Protein AF-G9QIE8-F1 (afdb_monomer)

Structure (mmCIF, N/CA/C/O backbone):
data_AF-G9QIE8-F1
#
_entry.id   AF-G9QIE8-F1
#
loop_
_atom_site.group_PDB
_atom_site.id
_atom_site.type_symbol
_atom_site.label_atom_id
_atom_site.label_alt_id
_atom_site.label_comp_id
_atom_site.label_asym_id
_atom_site.label_entity_id
_atom_site.label_seq_id
_atom_site.pdbx_PDB_ins_code
_atom_site.Cartn_x
_atom_site.Cartn_y
_atom_site.Cartn_z
_atom_site.occupancy
_atom_site.B_iso_or_equiv
_atom_site.auth_seq_id
_atom_site.auth_comp_id
_atom_site.auth_asym_id
_atom_site.auth_atom_id
_atom_site.pdbx_PDB_model_num
ATOM 1 N N . MET A 1 1 ? -72.238 35.238 18.165 1.00 44.97 1 MET A N 1
ATOM 2 C CA . MET A 1 1 ? -71.583 33.912 18.117 1.00 44.97 1 MET A CA 1
ATOM 3 C C . MET A 1 1 ? -70.139 34.117 17.680 1.00 44.97 1 MET A C 1
ATOM 5 O O . MET A 1 1 ? -69.909 34.812 16.698 1.00 44.97 1 MET A O 1
ATOM 9 N N . LYS A 1 2 ? -69.181 33.683 18.509 1.00 36.59 2 LYS A N 1
ATOM 10 C CA . LYS A 1 2 ? -67.744 33.954 18.348 1.00 36.59 2 LYS A CA 1
ATOM 11 C C . LYS A 1 2 ? -67.144 33.117 17.207 1.00 36.59 2 LYS A C 1
ATOM 13 O O . LYS A 1 2 ? -67.596 32.013 16.938 1.00 36.59 2 LYS A O 1
ATOM 18 N N . LYS A 1 3 ? -66.158 33.738 16.558 1.00 50.91 3 LYS A N 1
ATOM 19 C CA . LYS A 1 3 ? -65.333 33.323 15.413 1.00 50.91 3 LYS A CA 1
ATOM 20 C C . LYS A 1 3 ? -64.511 32.041 15.682 1.00 50.91 3 LYS A C 1
ATOM 22 O O . LYS A 1 3 ? -64.397 31.652 16.841 1.00 50.91 3 LYS A O 1
ATOM 27 N N . ILE A 1 4 ? -63.784 31.605 14.630 1.00 46.94 4 ILE A N 1
ATOM 28 C CA . ILE A 1 4 ? -62.472 30.898 14.648 1.00 46.94 4 ILE A CA 1
ATOM 29 C C . ILE A 1 4 ? -62.579 29.352 14.766 1.00 46.94 4 ILE A C 1
ATOM 31 O O . ILE A 1 4 ? -63.290 28.871 15.630 1.00 46.94 4 ILE A O 1
ATOM 35 N N . ILE A 1 5 ? -61.947 28.484 13.950 1.00 45.81 5 ILE A N 1
ATOM 36 C CA . ILE A 1 5 ? -60.768 28.575 13.060 1.00 45.81 5 ILE A CA 1
ATOM 37 C C . ILE A 1 5 ? -60.823 27.472 11.959 1.00 45.81 5 ILE A C 1
ATOM 39 O O . ILE A 1 5 ? -61.104 26.312 12.250 1.00 45.81 5 ILE A O 1
ATOM 43 N N . LEU A 1 6 ? -60.482 27.834 10.711 1.00 47.72 6 LEU A N 1
ATOM 44 C CA . LEU A 1 6 ? -60.001 26.940 9.640 1.00 47.72 6 LEU A CA 1
ATOM 45 C C . LEU A 1 6 ? -58.535 26.570 9.943 1.00 47.72 6 LEU A C 1
ATOM 47 O O . LEU A 1 6 ? -57.692 27.431 9.744 1.00 47.72 6 LEU A O 1
ATOM 51 N N . PHE A 1 7 ? -58.189 25.362 10.397 1.00 46.62 7 PHE A N 1
ATOM 52 C CA . PHE A 1 7 ? -56.771 24.917 10.441 1.00 46.62 7 PHE A CA 1
ATOM 53 C C . PHE A 1 7 ? -56.608 23.378 10.456 1.00 46.62 7 PHE A C 1
ATOM 55 O O . PHE A 1 7 ? -55.675 22.849 11.046 1.00 46.62 7 PHE A O 1
ATOM 62 N N . GLY A 1 8 ? -57.521 22.622 9.834 1.00 43.69 8 GLY A N 1
ATOM 63 C CA . GLY A 1 8 ? -57.548 21.155 9.986 1.00 43.69 8 GLY A CA 1
ATOM 64 C C . GLY A 1 8 ? -56.873 20.319 8.892 1.00 43.69 8 GLY A C 1
ATOM 65 O O . GLY A 1 8 ? -56.476 19.194 9.166 1.00 43.69 8 GLY A O 1
ATOM 66 N N . ALA A 1 9 ? -56.749 20.815 7.657 1.00 47.91 9 ALA A N 1
ATOM 67 C CA . ALA A 1 9 ? -56.544 19.920 6.504 1.00 47.91 9 ALA A CA 1
ATOM 68 C C . ALA A 1 9 ? -55.273 20.163 5.670 1.00 47.91 9 ALA A C 1
ATOM 70 O O . ALA A 1 9 ? -55.043 19.438 4.710 1.00 47.91 9 ALA A O 1
ATOM 71 N N . LEU A 1 10 ? -54.427 21.140 6.019 1.00 46.56 10 LEU A N 1
ATOM 72 C CA . LEU A 1 10 ? -53.237 21.474 5.215 1.00 46.56 10 LEU A CA 1
ATOM 73 C C . LEU A 1 10 ? -51.908 20.969 5.809 1.00 46.56 10 LEU A C 1
ATOM 75 O O . LEU A 1 10 ? -50.856 21.155 5.209 1.00 46.56 10 LEU A O 1
ATOM 79 N N . PHE A 1 11 ? -51.931 20.311 6.972 1.00 46.62 11 PHE A N 1
ATOM 80 C CA . PHE A 1 11 ? -50.708 19.934 7.696 1.00 46.62 11 PHE A CA 1
ATOM 81 C C . PHE A 1 11 ? -50.178 18.519 7.405 1.00 46.62 11 PHE A C 1
ATOM 83 O O . PHE A 1 11 ? -49.092 18.180 7.862 1.00 46.62 11 PHE A O 1
ATOM 90 N N . LEU A 1 12 ? -50.899 17.694 6.635 1.00 44.28 12 LEU A N 1
ATOM 91 C CA . LEU A 1 12 ? -50.526 16.287 6.399 1.00 44.28 12 LEU A CA 1
ATOM 92 C C . LEU A 1 12 ? -49.827 16.013 5.056 1.00 44.28 12 LEU A C 1
ATOM 94 O O . LEU A 1 12 ? -49.446 14.877 4.804 1.00 44.28 12 LEU A O 1
ATOM 98 N N . VAL A 1 13 ? -49.620 17.026 4.207 1.00 49.59 13 VAL A N 1
ATOM 99 C CA . VAL A 1 13 ? -48.974 16.860 2.883 1.00 49.59 13 VAL A CA 1
ATOM 100 C C . VAL A 1 13 ? -47.579 17.488 2.773 1.00 49.59 13 VAL A C 1
ATOM 102 O O . VAL A 1 13 ? -46.922 17.327 1.750 1.00 49.59 13 VAL A O 1
ATOM 105 N N . PHE A 1 14 ? -47.079 18.143 3.826 1.00 50.53 14 PHE A N 1
ATOM 106 C CA . PHE A 1 14 ? -45.769 18.815 3.812 1.00 50.53 14 PHE A CA 1
ATOM 107 C C . PHE A 1 14 ? -44.660 18.102 4.603 1.00 50.53 14 PHE A C 1
ATOM 109 O O . PHE A 1 14 ? -43.510 18.521 4.537 1.00 50.53 14 PHE A O 1
ATOM 116 N N . SER A 1 15 ? -44.949 17.005 5.310 1.00 51.62 15 SER A N 1
ATOM 117 C CA . SER A 1 15 ? -43.945 16.267 6.100 1.00 51.62 15 SER A CA 1
ATOM 118 C C . SER A 1 15 ? -43.079 15.294 5.286 1.00 51.62 15 SER A C 1
ATOM 120 O O . SER A 1 15 ? -42.114 14.752 5.816 1.00 51.62 15 SER A O 1
ATOM 122 N N . GLY A 1 16 ? -43.394 15.075 4.004 1.00 52.72 16 GLY A N 1
ATOM 123 C CA . GLY A 1 16 ? -42.656 14.160 3.120 1.00 52.72 16 GLY A CA 1
ATOM 124 C C . GLY A 1 16 ? -41.375 14.733 2.505 1.00 52.72 16 GLY A C 1
ATOM 125 O O . GLY A 1 16 ? -40.636 14.001 1.858 1.00 52.72 16 GLY A O 1
ATOM 126 N N . TRP A 1 17 ? -41.096 16.019 2.718 1.00 56.41 17 TRP A N 1
ATOM 127 C CA . TRP A 1 17 ? -39.870 16.684 2.273 1.00 56.41 17 TRP A CA 1
ATOM 128 C C . TRP A 1 17 ? -39.043 17.052 3.503 1.00 56.41 17 TRP A C 1
ATOM 130 O O . TRP A 1 17 ? -38.736 18.217 3.743 1.00 56.41 17 TRP A O 1
ATOM 140 N N . ALA A 1 18 ? -38.738 16.062 4.344 1.00 58.81 18 ALA A N 1
ATOM 141 C CA . ALA A 1 18 ? -37.630 16.227 5.267 1.00 58.81 18 ALA A CA 1
ATOM 142 C C . ALA A 1 18 ? -36.380 16.388 4.398 1.00 58.81 18 ALA A C 1
ATOM 144 O O . ALA A 1 18 ? -36.010 15.470 3.667 1.00 58.81 18 ALA A O 1
ATOM 145 N N . ASP A 1 19 ? -35.800 17.586 4.434 1.00 60.72 19 ASP A N 1
ATOM 146 C CA . ASP A 1 19 ? -34.499 17.880 3.857 1.00 60.72 19 ASP A CA 1
ATOM 147 C C . ASP A 1 19 ? -33.555 16.752 4.280 1.00 60.72 19 ASP A C 1
ATOM 149 O O . ASP A 1 19 ? -33.357 16.516 5.479 1.00 60.72 19 ASP A O 1
ATOM 153 N N . GLN A 1 20 ? -33.059 15.983 3.308 1.00 64.38 20 GLN A N 1
ATOM 154 C CA . GLN A 1 20 ? -32.061 14.952 3.542 1.00 64.38 20 GLN A CA 1
ATOM 155 C C . GLN A 1 20 ? -30.768 15.693 3.871 1.00 64.38 20 GLN A C 1
ATOM 157 O O . GLN A 1 20 ? -29.856 15.793 3.051 1.00 64.38 20 GLN A O 1
ATOM 162 N N . THR A 1 21 ? -30.718 16.276 5.072 1.00 64.00 21 THR A N 1
ATOM 163 C CA . THR A 1 21 ? -29.529 16.918 5.597 1.00 64.00 21 THR A CA 1
ATOM 164 C C . THR A 1 21 ? -28.440 15.872 5.488 1.00 64.00 21 THR A C 1
ATOM 166 O O . THR A 1 21 ? -28.556 14.761 6.011 1.00 64.00 21 THR A O 1
ATOM 169 N N . ASN A 1 22 ? -27.436 16.185 4.676 1.00 68.75 22 ASN A N 1
ATOM 170 C CA . ASN A 1 22 ? -26.301 15.319 4.431 1.00 68.75 22 ASN A CA 1
ATOM 171 C C . ASN A 1 22 ? -25.501 15.305 5.739 1.00 68.75 22 ASN A C 1
ATOM 173 O O . ASN A 1 22 ? -24.573 16.091 5.931 1.00 68.75 22 ASN A O 1
ATOM 177 N N . ALA A 1 23 ? -25.978 14.532 6.715 1.00 74.50 23 ALA A N 1
ATOM 178 C CA . ALA A 1 23 ? -25.406 14.474 8.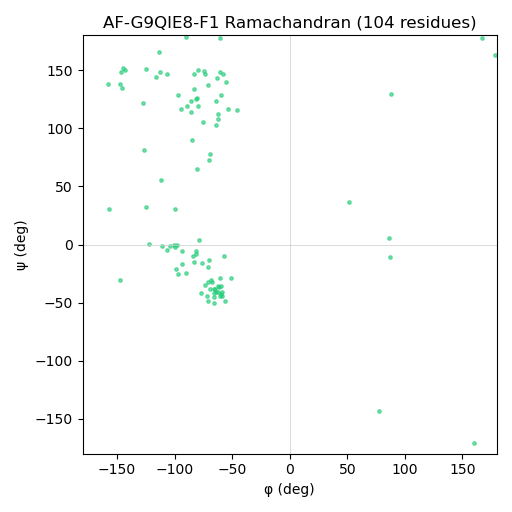040 1.00 74.50 23 ALA A CA 1
ATOM 179 C C . ALA A 1 23 ? -23.983 13.951 7.872 1.00 74.50 23 ALA A C 1
ATOM 181 O O . ALA A 1 23 ? -23.762 12.793 7.523 1.00 74.50 23 ALA A 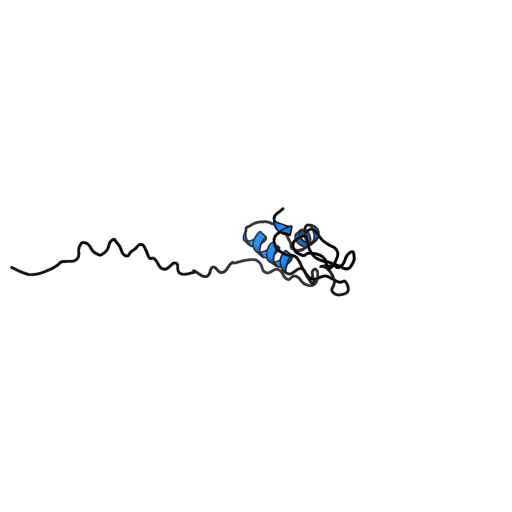O 1
ATOM 182 N N . LYS A 1 24 ? -23.008 14.842 8.055 1.00 80.88 24 LYS A N 1
ATOM 183 C CA . LYS A 1 24 ? -21.594 14.509 7.944 1.00 80.88 24 LYS A CA 1
ATOM 184 C C . LYS A 1 24 ? -21.246 13.510 9.044 1.00 80.88 24 LYS A C 1
ATOM 186 O O . LYS A 1 24 ? -21.079 13.889 10.200 1.00 80.88 24 LYS A O 1
ATOM 191 N N . THR A 1 25 ? -21.114 12.239 8.684 1.00 84.31 25 THR A N 1
ATOM 192 C CA . THR A 1 25 ? -20.618 11.209 9.596 1.00 84.31 25 THR A CA 1
ATOM 193 C C . THR A 1 25 ? -19.097 11.281 9.661 1.00 84.31 25 THR A C 1
ATOM 195 O O . THR A 1 25 ? -18.410 11.112 8.654 1.00 84.31 25 THR A O 1
ATOM 198 N N . ILE A 1 26 ? -18.557 11.531 10.853 1.00 87.62 26 ILE A N 1
ATOM 199 C CA . ILE A 1 26 ? -17.128 11.364 11.129 1.00 87.62 26 ILE A CA 1
ATOM 200 C C . ILE A 1 26 ? -16.927 9.922 11.589 1.00 87.62 26 ILE A C 1
ATOM 202 O O . ILE A 1 26 ? -17.513 9.501 12.585 1.00 87.62 26 ILE A O 1
ATOM 206 N N . LEU A 1 27 ? -16.117 9.163 10.852 1.00 90.75 27 LEU A N 1
ATOM 207 C CA . LEU A 1 27 ? -15.761 7.801 11.235 1.00 90.75 27 LEU A CA 1
ATOM 208 C C . LEU A 1 27 ? -14.654 7.844 12.290 1.00 90.75 27 LEU A C 1
ATOM 210 O O . LEU A 1 27 ? -13.588 8.414 12.057 1.00 90.75 27 LEU A O 1
ATOM 214 N N . ASN A 1 28 ? -14.881 7.184 13.424 1.00 94.31 28 ASN A N 1
ATOM 215 C CA . ASN A 1 28 ? -13.849 6.935 14.432 1.00 94.31 28 ASN A CA 1
ATOM 216 C C . ASN A 1 28 ? -12.984 5.739 14.000 1.00 94.31 28 ASN A C 1
ATOM 218 O O . ASN A 1 28 ? -13.041 4.664 14.598 1.00 94.31 28 ASN A O 1
ATOM 222 N N . ALA A 1 29 ? -12.255 5.891 12.894 1.00 96.12 29 ALA A N 1
ATOM 223 C CA . ALA A 1 29 ? -11.328 4.880 12.396 1.00 96.12 29 ALA A CA 1
ATOM 224 C C . ALA A 1 29 ? -9.969 4.991 13.110 1.00 96.12 29 ALA A C 1
ATOM 226 O O . ALA A 1 29 ? -9.549 6.101 13.454 1.00 96.12 29 ALA A O 1
ATOM 227 N N . PRO A 1 30 ? -9.260 3.872 13.339 1.00 97.31 30 PRO A N 1
ATOM 228 C CA . PRO A 1 30 ? -7.908 3.929 13.876 1.00 97.31 30 PRO A CA 1
ATOM 229 C C . PRO A 1 30 ? -6.985 4.657 12.900 1.00 97.31 30 PRO A C 1
ATOM 231 O O . PRO A 1 30 ? -7.093 4.492 11.687 1.00 97.31 30 PRO A O 1
ATOM 234 N N . TYR A 1 31 ? -6.048 5.437 13.433 1.00 97.69 31 TYR A N 1
ATOM 235 C CA . TYR A 1 31 ? -4.995 6.043 12.627 1.00 97.69 31 TYR A CA 1
ATOM 236 C C . TYR A 1 31 ? -3.873 5.031 12.378 1.00 97.69 31 TYR A C 1
ATOM 238 O O . TYR A 1 31 ? -3.292 4.493 13.321 1.00 97.69 31 TYR A O 1
ATOM 246 N N . ILE A 1 32 ? -3.541 4.804 11.107 1.00 98.50 32 ILE A N 1
ATOM 247 C CA . ILE A 1 32 ? -2.436 3.938 10.690 1.00 98.50 32 ILE A CA 1
ATOM 248 C C . ILE A 1 32 ? -1.547 4.730 9.732 1.00 98.50 32 ILE A C 1
ATOM 250 O O . ILE A 1 32 ? -1.989 5.187 8.681 1.00 98.50 32 ILE A O 1
ATOM 254 N N . GLN A 1 33 ? -0.268 4.875 10.071 1.00 98.50 33 GLN A N 1
ATOM 255 C CA . GLN A 1 33 ? 0.705 5.536 9.203 1.00 98.50 33 GLN A CA 1
ATOM 256 C C . GLN A 1 33 ? 1.242 4.548 8.161 1.00 98.50 33 GLN A C 1
ATOM 258 O O . GLN A 1 33 ? 1.643 3.446 8.531 1.00 98.50 33 GLN A O 1
ATOM 263 N N . GLN A 1 34 ? 1.317 4.921 6.876 1.00 98.69 34 GLN A N 1
ATOM 264 C CA . GLN A 1 34 ? 1.879 4.040 5.832 1.00 98.69 34 GLN A CA 1
ATOM 265 C C . GLN A 1 34 ? 3.401 3.850 5.982 1.00 98.69 34 GLN A C 1
ATOM 267 O O . GLN A 1 34 ? 3.917 2.742 5.814 1.00 98.69 34 GLN A O 1
ATOM 272 N N . MET A 1 35 ? 4.108 4.918 6.360 1.00 98.38 35 MET A N 1
ATOM 273 C CA . MET A 1 35 ? 5.563 4.949 6.504 1.00 98.38 35 MET A CA 1
ATOM 274 C C . MET A 1 35 ? 6.025 4.320 7.823 1.00 98.38 35 MET A C 1
ATOM 276 O O . MET A 1 35 ? 5.315 4.451 8.825 1.00 98.38 35 MET A O 1
ATOM 280 N N . PRO A 1 36 ? 7.236 3.730 7.861 1.00 98.00 36 PRO A N 1
ATOM 281 C CA . PRO A 1 36 ? 8.223 3.638 6.768 1.00 98.00 36 PRO A CA 1
ATOM 282 C C . PRO A 1 36 ? 8.007 2.477 5.782 1.00 98.00 36 PRO A C 1
ATOM 284 O O . PRO A 1 36 ? 8.673 2.429 4.756 1.00 98.00 36 PRO A O 1
ATOM 287 N N . GLN A 1 37 ? 7.106 1.541 6.082 1.00 98.56 37 GLN A N 1
ATOM 288 C CA . GLN A 1 37 ? 7.047 0.245 5.396 1.00 98.56 37 GLN A CA 1
ATOM 289 C C . GLN A 1 37 ? 6.484 0.322 3.974 1.00 98.56 37 GLN A C 1
ATOM 291 O O . GLN A 1 37 ? 6.916 -0.438 3.111 1.00 98.56 37 GLN A O 1
ATOM 296 N N . LEU A 1 38 ? 5.517 1.214 3.730 1.00 98.50 38 LEU A N 1
ATOM 297 C CA . LEU A 1 38 ? 4.823 1.313 2.446 1.00 98.50 38 LEU A CA 1
ATOM 298 C C . LEU A 1 38 ? 4.877 2.746 1.889 1.00 98.50 38 LEU A C 1
ATOM 300 O O . LEU A 1 38 ? 3.905 3.498 2.008 1.00 98.50 38 LEU A O 1
ATOM 304 N N . PRO A 1 39 ? 5.991 3.142 1.250 1.00 98.19 39 PRO A N 1
ATOM 305 C CA . PRO A 1 39 ? 6.130 4.428 0.564 1.00 98.19 39 PRO A CA 1
ATOM 306 C C . PRO A 1 39 ? 5.001 4.755 -0.419 1.00 98.19 39 PRO A C 1
ATOM 308 O O . PRO A 1 39 ? 4.663 5.924 -0.594 1.00 98.19 39 PRO A O 1
ATOM 311 N N . ARG A 1 40 ? 4.372 3.735 -1.016 1.00 98.38 40 ARG A N 1
ATOM 312 C CA . ARG A 1 40 ? 3.213 3.881 -1.913 1.00 98.38 40 ARG A CA 1
ATOM 313 C C . ARG A 1 40 ? 2.006 3.057 -1.468 1.00 98.38 40 ARG A C 1
ATOM 315 O O . ARG A 1 40 ? 1.283 2.541 -2.301 1.00 98.38 40 ARG A O 1
ATOM 322 N N . GLY A 1 41 ? 1.821 2.870 -0.163 1.00 98.19 41 GLY A N 1
ATOM 323 C CA . GLY A 1 41 ? 0.723 2.057 0.369 1.00 98.19 41 GLY A CA 1
ATOM 324 C C . GLY A 1 41 ? -0.474 2.856 0.853 1.00 98.19 41 GLY A C 1
ATOM 325 O O . GLY A 1 41 ? -1.090 2.426 1.828 1.00 98.19 41 GLY A O 1
ATOM 326 N N . CYS A 1 42 ? -0.772 4.023 0.275 1.00 98.12 42 CYS A N 1
ATOM 327 C CA . CYS A 1 42 ? -1.878 4.845 0.765 1.00 98.12 42 CYS A CA 1
ATOM 328 C C . CYS A 1 42 ? -3.209 4.085 0.679 1.00 98.12 42 CYS A C 1
ATOM 330 O O . CYS A 1 42 ? -3.942 4.057 1.662 1.00 98.12 42 CYS A O 1
ATOM 332 N N . GLU A 1 43 ? -3.472 3.368 -0.415 1.00 98.19 43 GLU A N 1
ATOM 333 C CA . GLU A 1 43 ? -4.726 2.641 -0.623 1.00 98.19 43 GLU A CA 1
ATOM 334 C C . GLU A 1 43 ? -4.892 1.490 0.376 1.00 98.19 43 GLU A C 1
ATOM 336 O O . GLU A 1 43 ? -5.905 1.416 1.068 1.00 98.19 43 GLU A O 1
ATOM 341 N N . VAL A 1 44 ? -3.877 0.631 0.526 1.00 98.38 44 VAL A N 1
ATOM 342 C CA . VAL A 1 44 ? -3.918 -0.499 1.477 1.00 98.38 44 VAL A CA 1
ATOM 343 C C . VAL A 1 44 ? -3.909 -0.042 2.937 1.00 98.38 44 VAL A C 1
ATOM 345 O O . VAL A 1 44 ? -4.506 -0.693 3.790 1.00 98.38 44 VAL A O 1
ATOM 348 N N . THR A 1 45 ? -3.278 1.095 3.242 1.00 98.62 45 THR A N 1
ATOM 349 C CA . THR A 1 45 ? -3.298 1.668 4.596 1.00 98.62 45 THR A CA 1
ATOM 350 C C . THR A 1 45 ? -4.672 2.253 4.913 1.00 98.62 45 THR A C 1
ATOM 352 O O . THR A 1 45 ? -5.216 1.983 5.982 1.00 98.62 45 THR A O 1
ATOM 355 N N . SER A 1 46 ? -5.276 2.992 3.979 1.00 98.12 46 SER A N 1
ATOM 356 C CA . SER A 1 46 ? -6.648 3.491 4.114 1.00 98.12 46 SER A CA 1
ATOM 357 C C . SER A 1 46 ? -7.666 2.359 4.214 1.00 98.12 46 SER A C 1
ATOM 359 O O . SER A 1 46 ? -8.565 2.424 5.052 1.00 98.12 46 SER A O 1
ATOM 361 N N . LEU A 1 47 ? -7.494 1.294 3.428 1.00 97.69 47 LEU A N 1
ATOM 362 C CA . LEU A 1 47 ? -8.337 0.107 3.511 1.00 97.69 47 LEU A CA 1
ATOM 363 C C . LEU A 1 47 ? -8.197 -0.592 4.870 1.00 97.69 47 LEU A C 1
ATOM 365 O O . LEU A 1 47 ? -9.210 -0.959 5.456 1.00 97.69 47 LEU A O 1
ATOM 369 N N . ALA A 1 48 ? -6.983 -0.706 5.421 1.00 98.50 48 ALA A N 1
ATOM 370 C CA . ALA A 1 48 ? -6.785 -1.240 6.769 1.00 98.50 48 ALA A CA 1
ATOM 371 C C . ALA A 1 48 ? -7.538 -0.416 7.827 1.00 98.50 48 ALA A C 1
ATOM 373 O O . ALA A 1 48 ? -8.218 -0.993 8.673 1.00 98.50 48 ALA A O 1
ATOM 374 N N . MET A 1 49 ? -7.475 0.921 7.761 1.00 98.56 49 MET A N 1
ATOM 375 C CA . MET A 1 49 ? -8.216 1.793 8.687 1.00 98.56 49 MET A CA 1
ATOM 376 C C . MET A 1 49 ? -9.731 1.569 8.587 1.00 98.56 49 MET A C 1
ATOM 378 O O . MET A 1 49 ? -10.409 1.453 9.609 1.00 98.56 49 MET A O 1
ATOM 382 N N . LEU A 1 50 ? -10.259 1.465 7.363 1.00 97.19 50 LEU A N 1
ATOM 383 C CA . LEU A 1 50 ? -11.682 1.227 7.117 1.00 97.19 50 LEU A CA 1
ATOM 384 C C . LEU A 1 50 ? -12.135 -0.153 7.617 1.00 97.19 50 LEU A C 1
ATOM 386 O O . LEU A 1 50 ? -13.159 -0.263 8.287 1.00 97.19 50 LEU A O 1
ATOM 390 N N . LEU A 1 51 ? -11.361 -1.200 7.329 1.00 97.25 51 LEU A N 1
ATOM 391 C CA . LEU A 1 51 ? -11.667 -2.569 7.745 1.00 97.25 51 LEU A CA 1
ATOM 392 C C . LEU A 1 51 ? -11.610 -2.723 9.268 1.00 97.25 51 LEU A C 1
ATOM 394 O O . LEU A 1 51 ? -12.516 -3.311 9.856 1.00 97.25 51 LEU A O 1
ATOM 398 N N . GLN A 1 52 ? -10.612 -2.126 9.924 1.00 98.06 52 GLN A N 1
ATOM 399 C CA . GLN A 1 52 ? -10.534 -2.127 11.385 1.00 98.06 52 GLN A CA 1
ATOM 400 C C . GLN A 1 52 ? -11.688 -1.352 12.025 1.00 98.06 52 GLN A C 1
ATOM 402 O O . GLN A 1 52 ? -12.243 -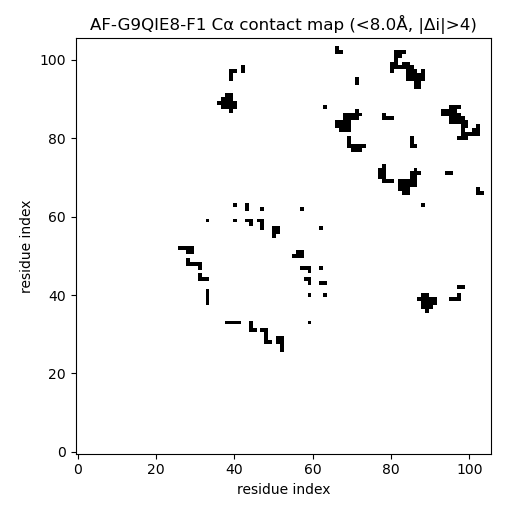1.812 13.022 1.00 98.06 52 GLN A O 1
ATOM 407 N N . HIS A 1 53 ? -12.105 -0.226 11.437 1.00 97.44 53 HIS A N 1
ATOM 408 C CA . HIS A 1 53 ? -13.309 0.486 11.874 1.00 97.44 53 HIS A CA 1
ATOM 409 C C . HIS A 1 53 ? -14.572 -0.390 11.769 1.00 97.44 53 HIS A C 1
ATOM 411 O O . HIS A 1 53 ? -15.429 -0.336 12.646 1.00 97.44 53 HIS A O 1
ATOM 417 N N . ALA A 1 54 ? -14.656 -1.249 10.749 1.00 97.06 54 ALA A N 1
ATOM 418 C CA . ALA A 1 54 ? -15.740 -2.217 10.567 1.00 97.06 54 ALA A CA 1
ATOM 419 C C . ALA A 1 54 ? -15.614 -3.490 11.439 1.00 97.06 54 ALA A C 1
ATOM 421 O O . ALA A 1 54 ? -16.426 -4.405 11.310 1.00 97.06 54 ALA A O 1
ATOM 422 N N . GLY A 1 55 ? -14.608 -3.580 12.319 1.00 97.81 55 GLY A N 1
ATOM 423 C CA . GLY A 1 55 ? -14.388 -4.727 13.210 1.00 97.81 55 GLY A CA 1
ATOM 424 C C . GLY A 1 55 ? -13.564 -5.873 12.608 1.00 97.81 55 GLY A C 1
ATOM 425 O O . GLY A 1 55 ? -13.381 -6.903 13.261 1.00 97.81 55 GLY A O 1
ATOM 426 N N . VAL A 1 56 ? -13.029 -5.709 11.395 1.00 98.25 56 VAL A N 1
ATOM 427 C CA . VAL A 1 56 ? -12.174 -6.703 10.735 1.00 98.25 56 VAL A CA 1
ATOM 428 C C . VAL A 1 56 ? -10.722 -6.522 11.181 1.00 98.25 56 VAL A C 1
ATOM 430 O O . VAL A 1 56 ? -10.121 -5.460 11.021 1.00 98.25 56 VAL A O 1
ATOM 433 N N . LYS A 1 57 ? -10.125 -7.584 11.728 1.00 97.12 57 LYS A N 1
ATOM 434 C CA . LYS A 1 57 ? -8.732 -7.583 12.195 1.00 97.12 57 LYS A CA 1
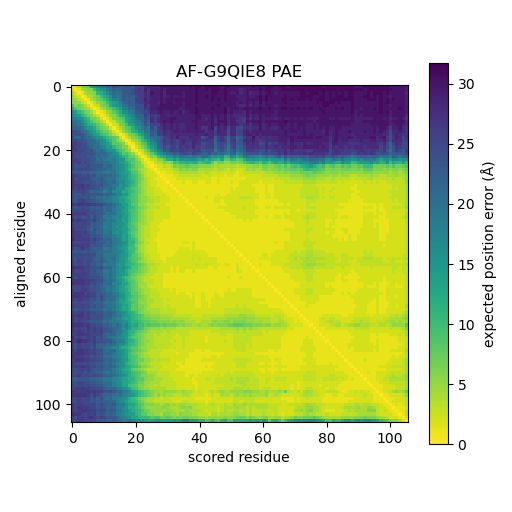ATOM 435 C C . LYS A 1 57 ? -7.772 -7.887 11.043 1.00 97.12 57 LYS A C 1
ATOM 437 O O . LYS A 1 57 ? -7.446 -9.043 10.802 1.00 97.12 57 LYS A O 1
ATOM 442 N N . VAL A 1 58 ? -7.320 -6.847 10.350 1.00 98.00 58 VAL A N 1
ATOM 443 C CA . VAL A 1 58 ? -6.306 -6.935 9.289 1.00 98.00 58 VAL A CA 1
ATOM 444 C C . VAL A 1 58 ? -5.391 -5.713 9.334 1.00 98.00 58 VAL A C 1
ATOM 446 O O . VAL A 1 58 ? -5.820 -4.634 9.751 1.00 98.00 58 VAL A O 1
ATOM 449 N N . ASP A 1 59 ? -4.133 -5.862 8.924 1.00 98.31 59 ASP A N 1
ATOM 450 C CA . ASP A 1 59 ? -3.175 -4.760 8.852 1.00 98.31 59 ASP A CA 1
ATOM 451 C C . ASP A 1 59 ? -2.749 -4.430 7.412 1.00 98.31 59 ASP A C 1
ATOM 453 O O . ASP A 1 59 ? -2.979 -5.179 6.458 1.00 98.31 59 ASP A O 1
ATOM 457 N N . LYS A 1 60 ? -2.119 -3.261 7.256 1.00 98.50 60 LYS A N 1
ATOM 458 C CA . LYS A 1 60 ? -1.666 -2.745 5.959 1.00 98.50 60 LYS A CA 1
ATOM 459 C C . LYS A 1 60 ? -0.648 -3.657 5.264 1.00 98.50 60 LYS A C 1
ATOM 461 O O . LYS A 1 60 ? -0.575 -3.631 4.041 1.00 98.50 60 LYS A O 1
ATOM 466 N N . MET A 1 61 ? 0.151 -4.423 6.010 1.00 98.62 61 MET A N 1
ATOM 467 C CA . MET A 1 61 ? 1.181 -5.297 5.448 1.00 98.62 61 MET A CA 1
ATOM 468 C C . MET A 1 61 ? 0.548 -6.560 4.879 1.00 98.62 61 MET A C 1
ATOM 470 O O . MET A 1 61 ? 0.884 -6.937 3.760 1.00 98.62 61 MET A O 1
ATOM 474 N N . THR A 1 62 ? -0.428 -7.139 5.586 1.00 98.44 62 THR A N 1
ATOM 475 C CA . THR A 1 62 ? -1.256 -8.230 5.056 1.00 98.44 62 THR A CA 1
ATOM 476 C C . THR A 1 62 ? -1.948 -7.808 3.757 1.00 98.44 62 THR A C 1
ATOM 478 O O . THR A 1 62 ? -1.849 -8.504 2.750 1.00 98.44 62 THR A O 1
ATOM 481 N N . LEU A 1 63 ? -2.582 -6.629 3.730 1.00 98.25 63 LEU A N 1
ATOM 482 C CA . LEU A 1 63 ? -3.244 -6.121 2.519 1.00 98.25 63 LEU A CA 1
ATOM 483 C C . LEU A 1 63 ? -2.252 -5.814 1.385 1.00 98.25 63 LEU A C 1
ATOM 485 O O . LEU A 1 63 ? -2.540 -6.090 0.221 1.00 98.25 63 LEU A O 1
ATOM 489 N N . ALA A 1 64 ? -1.073 -5.272 1.706 1.00 98.25 64 ALA A N 1
ATOM 490 C CA . ALA A 1 64 ? -0.006 -5.033 0.734 1.00 98.25 64 ALA A CA 1
ATOM 491 C C . ALA A 1 64 ? 0.511 -6.333 0.104 1.00 98.25 64 ALA A C 1
ATOM 493 O O . ALA A 1 64 ? 0.862 -6.349 -1.075 1.00 98.25 64 ALA A O 1
ATOM 494 N N . GLU A 1 65 ? 0.564 -7.425 0.865 1.00 97.94 65 GLU A N 1
ATOM 495 C CA . GLU A 1 65 ? 0.936 -8.745 0.361 1.00 97.94 65 GLU A CA 1
ATOM 496 C C . GLU A 1 65 ? -0.160 -9.325 -0.542 1.00 97.94 65 GLU A C 1
ATOM 498 O O . GLU A 1 65 ? 0.132 -9.709 -1.676 1.00 97.94 65 GLU A O 1
ATOM 503 N N . GLN A 1 66 ? -1.411 -9.292 -0.074 1.00 96.81 66 GLN A N 1
ATOM 504 C CA . GLN A 1 66 ? -2.568 -9.905 -0.732 1.00 96.81 66 GLN A CA 1
ATOM 505 C C . GLN A 1 66 ? -3.011 -9.196 -2.012 1.00 96.81 66 GLN A C 1
ATOM 507 O O . GLN A 1 66 ? -3.492 -9.855 -2.933 1.00 96.81 66 GLN A O 1
ATOM 512 N N . VAL A 1 67 ? -2.855 -7.869 -2.105 1.00 97.38 67 VAL A N 1
ATOM 513 C CA . VAL A 1 67 ? -3.265 -7.143 -3.311 1.00 97.38 67 VAL A CA 1
ATOM 514 C C . VAL A 1 67 ? -2.495 -7.666 -4.524 1.00 97.38 67 VAL A C 1
ATOM 516 O O . VAL A 1 67 ? -1.256 -7.751 -4.518 1.00 97.38 67 VAL A O 1
ATOM 519 N N . LYS A 1 68 ? -3.236 -8.009 -5.585 1.00 97.31 68 LYS A N 1
ATOM 520 C CA . LYS A 1 68 ? -2.656 -8.402 -6.873 1.00 97.31 68 LYS A CA 1
ATOM 521 C C . LYS A 1 68 ? -1.715 -7.303 -7.360 1.00 97.31 68 LYS A C 1
ATOM 523 O O . LYS A 1 68 ? -2.020 -6.121 -7.233 1.00 97.31 68 LYS A O 1
ATOM 528 N N . LYS A 1 69 ? -0.579 -7.689 -7.936 1.00 97.75 69 LYS A N 1
ATOM 529 C CA . LYS A 1 69 ? 0.438 -6.770 -8.466 1.00 97.75 69 LYS A CA 1
ATOM 530 C C . LYS A 1 69 ? 0.562 -6.954 -9.970 1.00 97.75 69 LYS A C 1
ATOM 532 O O . LYS A 1 69 ? 0.463 -8.075 -10.467 1.00 97.75 69 LYS A O 1
ATOM 537 N N . VAL A 1 70 ? 0.797 -5.859 -10.678 1.00 98.31 70 VAL A N 1
ATOM 538 C CA . VAL A 1 70 ? 1.087 -5.850 -12.114 1.00 98.31 70 VAL A CA 1
ATOM 539 C C . VAL A 1 70 ? 2.408 -5.120 -12.371 1.00 98.31 70 VAL A C 1
ATOM 541 O O . VAL A 1 70 ? 2.786 -4.236 -11.593 1.00 98.31 70 VAL A O 1
ATOM 544 N N . PRO A 1 71 ? 3.154 -5.472 -13.434 1.00 98.19 71 PRO A N 1
ATOM 545 C CA . PRO A 1 71 ? 4.421 -4.816 -13.738 1.00 98.19 71 PRO A CA 1
ATOM 546 C C . PRO A 1 71 ? 4.252 -3.308 -13.926 1.00 98.19 71 PRO A C 1
ATOM 548 O O . PRO A 1 71 ? 3.255 -2.856 -14.482 1.00 98.19 71 PRO A O 1
ATOM 551 N N . PHE A 1 72 ? 5.261 -2.520 -13.541 1.00 98.31 72 PHE A N 1
ATOM 552 C CA . PHE A 1 72 ? 5.263 -1.084 -13.841 1.00 98.31 72 PHE A CA 1
ATOM 553 C C . PHE A 1 72 ? 5.188 -0.826 -15.352 1.00 98.31 72 PHE A C 1
ATOM 555 O O . PHE A 1 72 ? 4.460 0.059 -15.800 1.00 98.31 72 PHE A O 1
ATOM 562 N N . ARG A 1 73 ? 5.920 -1.630 -16.133 1.00 98.00 73 ARG A N 1
ATOM 563 C CA . ARG A 1 73 ? 5.917 -1.589 -17.593 1.00 98.00 73 ARG A CA 1
ATOM 564 C C . ARG A 1 73 ? 6.135 -2.985 -18.173 1.00 98.00 73 ARG A C 1
ATOM 566 O O . ARG A 1 73 ? 7.006 -3.710 -17.700 1.00 98.00 73 ARG A O 1
ATOM 573 N N . GLN A 1 74 ? 5.388 -3.333 -19.216 1.00 97.00 74 GLN A N 1
ATOM 574 C CA . GLN A 1 74 ? 5.528 -4.583 -19.963 1.00 97.00 74 GLN A CA 1
ATOM 575 C C . GLN A 1 74 ? 5.211 -4.327 -21.442 1.00 97.00 74 GLN A C 1
ATOM 577 O O . GLN A 1 74 ? 4.248 -3.636 -21.758 1.00 97.00 74 GLN A O 1
ATOM 582 N N . ASN A 1 75 ? 6.040 -4.842 -22.358 1.00 96.25 75 ASN A N 1
ATOM 583 C CA . ASN A 1 75 ? 5.845 -4.715 -23.814 1.00 96.25 75 ASN A CA 1
ATOM 584 C C . ASN A 1 75 ? 5.600 -3.275 -24.304 1.00 96.25 75 ASN A C 1
ATOM 586 O O . ASN A 1 75 ? 4.802 -3.027 -25.200 1.00 96.25 75 ASN A O 1
ATOM 590 N N . GLY A 1 76 ? 6.275 -2.302 -23.690 1.00 96.44 76 GLY A N 1
ATOM 591 C CA . GLY A 1 76 ? 6.145 -0.893 -24.058 1.00 96.44 76 GLY A CA 1
ATOM 592 C C . GLY A 1 76 ? 5.010 -0.132 -23.360 1.00 96.44 76 GLY A C 1
ATOM 593 O O . GLY A 1 76 ? 5.015 1.100 -23.399 1.00 96.44 76 GLY A O 1
ATOM 594 N N . LEU A 1 77 ? 4.107 -0.828 -22.668 1.00 97.06 77 LEU A N 1
ATOM 595 C CA . LEU A 1 77 ? 2.915 -0.271 -22.026 1.00 97.06 77 LEU A CA 1
ATOM 596 C C . LEU A 1 77 ? 3.071 -0.230 -20.504 1.00 97.06 77 LEU A C 1
ATOM 598 O O . LEU A 1 77 ? 3.720 -1.097 -19.919 1.00 97.06 77 LEU A O 1
ATOM 602 N N . TYR A 1 78 ? 2.486 0.781 -19.865 1.00 97.94 78 TYR A N 1
ATOM 603 C CA . TYR A 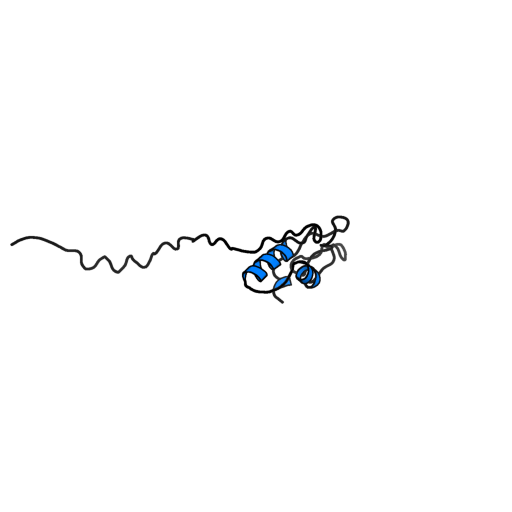1 78 ? 2.420 0.858 -18.405 1.00 97.94 78 TYR A CA 1
ATOM 604 C C . TYR A 1 78 ? 1.392 -0.133 -17.851 1.00 97.94 78 TYR A C 1
ATOM 606 O O . TYR A 1 78 ? 0.389 -0.417 -18.505 1.00 97.94 78 TYR A O 1
ATOM 614 N N . GLY A 1 79 ? 1.640 -0.640 -16.641 1.00 98.12 79 GLY A N 1
ATOM 615 C CA . GLY A 1 79 ? 0.688 -1.503 -15.940 1.00 98.12 79 GLY A CA 1
ATOM 616 C C . GLY A 1 79 ? -0.643 -0.800 -15.680 1.00 98.12 79 GLY A C 1
ATOM 617 O O . GLY A 1 79 ? -0.671 0.414 -15.483 1.00 98.12 79 GLY A O 1
ATOM 618 N N . ASN A 1 80 ? -1.732 -1.568 -15.672 1.00 97.81 80 ASN A N 1
ATOM 619 C CA . ASN A 1 80 ? -3.090 -1.071 -15.484 1.00 97.81 80 ASN A CA 1
ATOM 620 C C . ASN A 1 80 ? -3.512 -1.159 -14.000 1.00 97.81 80 ASN A C 1
ATOM 622 O O . ASN A 1 80 ? -3.639 -2.267 -13.475 1.00 97.81 80 ASN A O 1
ATOM 626 N N . PRO A 1 81 ? -3.789 -0.036 -13.314 1.00 97.56 81 PRO A N 1
ATOM 627 C CA . PRO A 1 81 ? -4.147 -0.035 -11.892 1.00 97.56 81 PRO A CA 1
ATOM 628 C C . PRO A 1 81 ? -5.529 -0.637 -11.595 1.00 97.56 81 PRO A C 1
ATOM 630 O O . PRO A 1 81 ? -5.816 -0.952 -10.441 1.00 97.56 81 PRO A O 1
ATOM 633 N N . TYR A 1 82 ? -6.380 -0.839 -12.611 1.00 97.38 82 TYR A N 1
ATOM 634 C CA . TYR A 1 82 ? -7.621 -1.613 -12.475 1.00 97.38 82 TYR A CA 1
ATOM 635 C C . TYR A 1 82 ? -7.371 -3.119 -12.314 1.00 97.38 82 TYR A C 1
ATOM 637 O O . TYR A 1 82 ? -8.251 -3.834 -11.844 1.00 97.38 82 TYR A O 1
ATOM 645 N N . GLU A 1 83 ? -6.190 -3.613 -12.694 1.00 97.25 83 GLU A N 1
ATOM 646 C CA . GLU A 1 83 ? -5.853 -5.040 -12.645 1.00 97.25 83 GLU A CA 1
ATOM 647 C C . GLU A 1 83 ? -5.045 -5.435 -11.409 1.00 97.25 83 GLU A C 1
ATOM 649 O O . GLU A 1 83 ? -5.010 -6.617 -11.063 1.00 97.25 83 GLU A O 1
ATOM 654 N N . GLY A 1 84 ? -4.379 -4.478 -10.765 1.00 97.94 84 GLY A N 1
ATOM 655 C CA . GLY A 1 84 ? -3.568 -4.682 -9.572 1.00 97.94 84 GLY A CA 1
ATOM 656 C C . GLY A 1 84 ? -2.687 -3.474 -9.269 1.00 97.94 84 GLY A C 1
ATOM 657 O O . GLY A 1 84 ? -2.655 -2.502 -10.020 1.00 97.94 84 GLY A O 1
ATOM 658 N N . PHE A 1 85 ? -1.947 -3.542 -8.168 1.00 98.50 85 PHE A N 1
AT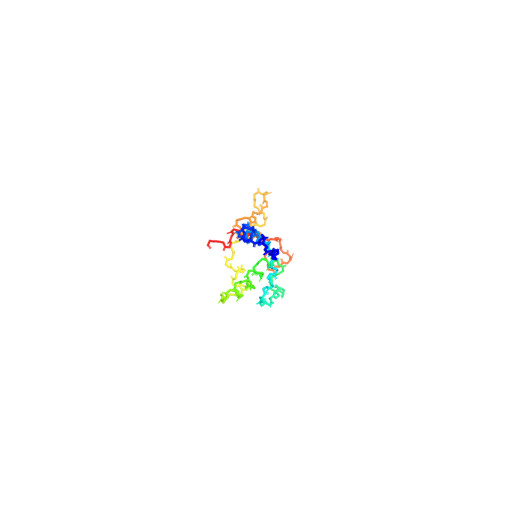OM 659 C CA . PHE A 1 85 ? -0.961 -2.532 -7.816 1.00 98.50 85 PHE A CA 1
ATOM 660 C C . PHE A 1 85 ? 0.166 -2.490 -8.839 1.00 98.50 85 PHE A C 1
ATOM 662 O O . PHE A 1 85 ? 0.833 -3.495 -9.088 1.00 98.50 85 PHE A O 1
ATOM 669 N N . VAL A 1 86 ? 0.388 -1.314 -9.417 1.00 98.62 86 VAL A N 1
ATOM 670 C CA . VAL A 1 86 ? 1.348 -1.125 -10.499 1.00 98.62 86 VAL A CA 1
ATOM 671 C C . VAL A 1 86 ? 2.744 -0.878 -9.936 1.00 98.62 86 VAL A C 1
ATOM 673 O O . VAL A 1 86 ? 3.015 0.166 -9.337 1.00 98.62 86 VAL A O 1
ATOM 676 N N . GLY A 1 87 ? 3.653 -1.820 -10.192 1.00 98.38 87 GLY A N 1
ATOM 677 C CA . GLY A 1 87 ? 5.063 -1.727 -9.819 1.00 98.38 87 GLY A CA 1
ATOM 678 C C . GLY A 1 87 ? 5.334 -2.017 -8.341 1.00 98.38 87 GLY A C 1
ATOM 679 O O . GLY A 1 87 ? 4.737 -2.913 -7.747 1.00 98.38 87 GLY A O 1
ATOM 680 N N . ASN A 1 88 ? 6.290 -1.295 -7.755 1.00 98.50 88 ASN A N 1
ATOM 681 C CA . ASN A 1 88 ? 6.750 -1.525 -6.389 1.00 98.50 88 ASN A CA 1
ATOM 682 C C . ASN A 1 88 ? 6.079 -0.579 -5.375 1.00 98.50 88 ASN A C 1
ATOM 684 O O . ASN A 1 88 ? 6.091 0.641 -5.537 1.00 98.50 88 ASN A O 1
ATOM 688 N N . MET A 1 89 ? 5.518 -1.160 -4.310 1.00 98.25 89 MET A N 1
ATOM 689 C CA . MET A 1 89 ? 4.854 -0.438 -3.216 1.00 98.25 89 MET A CA 1
ATOM 690 C C . MET A 1 89 ? 5.802 -0.054 -2.062 1.00 98.25 89 MET A C 1
ATOM 692 O O . MET A 1 89 ? 5.533 0.885 -1.309 1.00 98.25 89 MET A O 1
ATOM 696 N N . TYR A 1 90 ? 6.900 -0.796 -1.918 1.00 98.38 90 TYR A N 1
ATOM 697 C CA . TYR A 1 90 ? 7.767 -0.866 -0.739 1.00 98.38 90 TYR A CA 1
ATOM 698 C C . TYR A 1 90 ? 8.968 0.085 -0.782 1.00 98.38 90 TYR A C 1
ATOM 700 O O . TYR A 1 90 ? 9.576 0.349 0.250 1.00 98.38 90 TYR A O 1
ATOM 708 N N . THR A 1 91 ? 9.333 0.612 -1.952 1.00 97.81 91 THR A N 1
ATOM 709 C CA . THR A 1 91 ? 10.461 1.541 -2.093 1.00 97.81 91 THR A CA 1
ATOM 710 C C . THR A 1 91 ? 10.204 2.607 -3.155 1.00 97.81 91 THR A C 1
ATOM 712 O O . THR A 1 91 ? 9.503 2.382 -4.139 1.00 97.81 91 THR A O 1
ATOM 715 N N . PHE A 1 92 ? 10.821 3.775 -2.975 1.00 96.88 92 PHE A N 1
ATOM 716 C CA . PHE A 1 92 ? 10.876 4.827 -3.989 1.00 96.88 92 PHE A CA 1
ATOM 717 C C . PHE A 1 92 ? 11.987 4.624 -5.028 1.00 96.88 92 PHE A C 1
ATOM 719 O O . PHE A 1 92 ? 11.943 5.260 -6.077 1.00 96.88 92 PHE A O 1
ATOM 726 N N . THR A 1 93 ? 12.956 3.740 -4.770 1.00 98.00 93 THR A N 1
ATOM 727 C CA . THR A 1 93 ? 14.052 3.443 -5.712 1.00 98.00 93 THR A CA 1
ATOM 728 C C . THR A 1 93 ? 13.621 2.556 -6.877 1.00 98.00 93 THR A C 1
ATOM 730 O O . THR A 1 93 ? 14.330 2.469 -7.876 1.00 98.00 93 THR A O 1
ATOM 733 N N . GLN A 1 94 ? 12.462 1.903 -6.767 1.00 98.25 94 GLN A N 1
ATOM 734 C CA . GLN A 1 94 ? 11.858 1.107 -7.830 1.00 98.25 94 GLN A CA 1
ATOM 735 C C . GLN A 1 94 ? 10.564 1.769 -8.307 1.00 98.25 94 GLN A C 1
ATOM 737 O O . GLN A 1 94 ? 9.853 2.429 -7.546 1.00 98.25 94 GLN A O 1
ATOM 742 N N . SER A 1 95 ? 10.255 1.601 -9.590 1.00 98.25 95 SER A N 1
ATOM 743 C CA . SER A 1 95 ? 9.089 2.226 -10.208 1.00 98.25 95 SER A CA 1
ATOM 744 C C . SER A 1 95 ? 7.779 1.601 -9.720 1.00 98.25 95 SER A C 1
ATOM 746 O O . SER A 1 95 ? 7.648 0.380 -9.642 1.00 98.25 95 SER A O 1
ATOM 748 N N . GLY A 1 96 ? 6.792 2.446 -9.437 1.00 97.81 96 GLY A N 1
ATOM 749 C CA . GLY A 1 96 ? 5.441 2.063 -9.031 1.00 97.81 96 GLY A CA 1
ATOM 750 C C . GLY A 1 96 ? 4.598 3.301 -8.747 1.00 97.81 96 GLY A C 1
ATOM 751 O O . GLY A 1 96 ? 5.165 4.387 -8.587 1.00 97.81 96 GLY A O 1
ATOM 752 N N . TYR A 1 97 ? 3.270 3.168 -8.706 1.00 95.31 97 TYR A N 1
ATOM 753 C CA . TYR A 1 97 ? 2.416 4.332 -8.427 1.00 95.31 97 TYR A CA 1
ATOM 754 C C . TYR A 1 97 ? 1.112 4.077 -7.668 1.00 95.31 97 TYR A C 1
ATOM 756 O O . TYR A 1 97 ? 0.725 4.977 -6.932 1.00 95.31 97 TYR A O 1
ATOM 764 N N . GLY A 1 98 ? 0.449 2.925 -7.785 1.00 96.56 98 GLY A N 1
ATOM 765 C CA . GLY A 1 98 ? -0.805 2.718 -7.052 1.00 96.56 98 GLY A CA 1
ATOM 766 C C . GLY A 1 98 ? -1.693 1.618 -7.610 1.00 96.56 98 GLY A C 1
ATOM 767 O O . GLY A 1 98 ? -1.293 0.857 -8.496 1.00 96.56 98 GLY A O 1
ATOM 768 N N . VAL A 1 99 ? -2.908 1.554 -7.076 1.00 98.12 99 VAL A N 1
ATOM 769 C CA . VAL A 1 99 ? -3.948 0.580 -7.426 1.00 98.12 99 VAL A CA 1
ATOM 770 C C . VAL A 1 99 ? -5.326 1.231 -7.315 1.00 98.12 99 VAL A C 1
ATOM 772 O O . VAL A 1 99 ? -5.533 2.106 -6.480 1.00 98.12 99 VAL A O 1
ATOM 775 N N . TYR A 1 100 ? -6.285 0.818 -8.140 1.00 96.88 100 TYR A N 1
ATOM 776 C CA . TYR A 1 100 ? -7.680 1.239 -7.981 1.00 96.88 100 TYR A CA 1
ATOM 777 C C . TYR A 1 100 ? -8.468 0.280 -7.086 1.00 96.88 100 TYR A C 1
ATOM 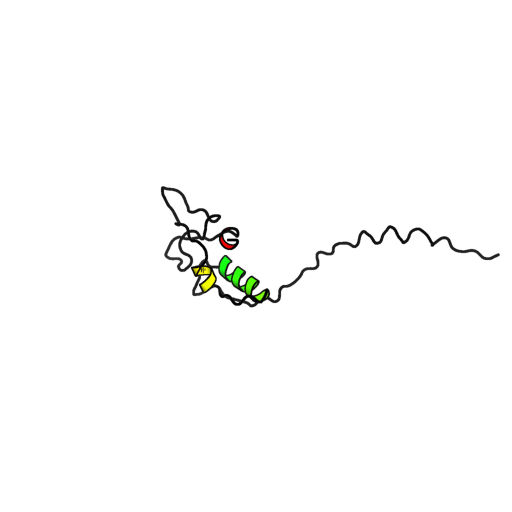779 O O . TYR A 1 100 ? -7.936 -0.694 -6.570 1.00 96.88 100 TYR A O 1
ATOM 787 N N . TYR A 1 101 ? -9.746 0.574 -6.850 1.00 93.12 101 TYR A N 1
ATOM 788 C CA . TYR A 1 101 ? -10.571 -0.232 -5.951 1.00 93.12 101 TYR A CA 1
ATOM 789 C C . TYR A 1 101 ? -10.888 -1.662 -6.449 1.00 93.12 101 TYR A C 1
ATOM 791 O O . TYR A 1 101 ? -10.999 -2.538 -5.590 1.00 93.12 101 TYR A O 1
ATOM 799 N N . PRO A 1 102 ? -11.025 -1.969 -7.764 1.00 93.69 102 PRO A N 1
ATOM 800 C CA . PRO A 1 102 ? -11.508 -3.293 -8.172 1.00 93.69 102 PRO A CA 1
ATOM 801 C C . PRO A 1 102 ? -10.634 -4.481 -7.747 1.00 93.69 102 PRO A C 1
ATOM 803 O O . PRO A 1 102 ? -11.203 -5.488 -7.334 1.00 93.69 102 PRO A O 1
ATOM 806 N N . PRO A 1 103 ? -9.289 -4.382 -7.738 1.00 92.69 103 PRO A N 1
ATOM 807 C CA . PRO A 1 103 ? -8.414 -5.424 -7.195 1.00 92.69 103 PRO A CA 1
ATOM 808 C C . PRO A 1 103 ? -8.638 -5.820 -5.726 1.00 92.69 103 PRO A C 1
ATOM 810 O O . PRO A 1 103 ? -8.040 -6.800 -5.295 1.00 92.69 103 PRO A O 1
ATOM 813 N N . PHE A 1 104 ? -9.459 -5.094 -4.959 1.00 90.31 104 PHE A N 1
ATOM 814 C CA . PHE A 1 104 ? -9.809 -5.434 -3.573 1.00 90.31 104 PHE A CA 1
ATOM 815 C C . PHE A 1 104 ? -11.173 -6.124 -3.420 1.00 90.31 104 PHE A C 1
ATOM 817 O O . PHE A 1 104 ? -11.559 -6.439 -2.298 1.00 90.31 104 PHE A O 1
ATOM 824 N N . MET A 1 105 ? -11.930 -6.316 -4.506 1.00 85.81 105 MET A N 1
ATOM 825 C CA . MET A 1 105 ? -13.303 -6.844 -4.453 1.00 85.81 105 MET A CA 1
ATOM 826 C C . MET A 1 105 ? -13.421 -8.350 -4.741 1.00 85.81 105 MET A C 1
ATOM 828 O O . MET A 1 105 ? -14.537 -8.867 -4.728 1.00 85.81 105 MET A O 1
ATOM 832 N N . ASN A 1 106 ? -12.307 -9.035 -5.012 1.00 59.22 106 ASN A N 1
ATOM 833 C CA . ASN A 1 106 ? -12.272 -10.451 -5.392 1.00 59.22 106 ASN A CA 1
ATOM 834 C C . ASN A 1 106 ? -11.693 -11.340 -4.296 1.00 59.22 106 ASN A C 1
ATOM 836 O O . ASN A 1 106 ? -10.728 -10.896 -3.635 1.00 59.22 106 ASN A O 1
#

Secondary structure (DSSP, 8-state):
-------SSSSSSSTT--------PPP-PPP---TTT-TT-HHHHHHHHHHHHTT----HHHHHHHS-EE-SEETTEEPPTTTSEEE-SS-SSS-EEE--SGGG--

InterPro domains:
  IPR039564 Pepti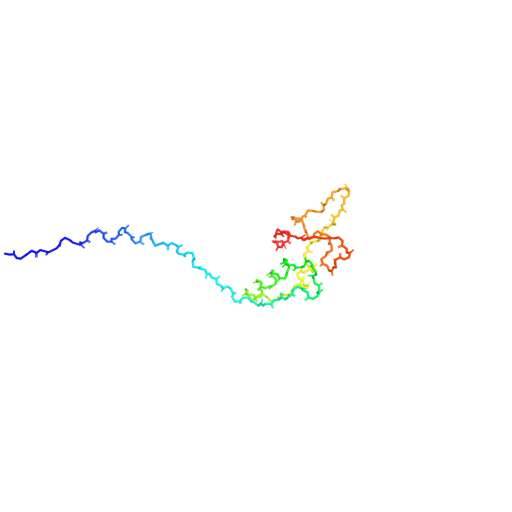dase C39-like [PF13529] (26-103)

pLDDT: mean 86.78, std 19.23, range [36.59, 98.69]

Foldseek 3Di:
DDDDDPDPPDPPPPPVCPPPPVPDDDQPFDDDDCPDFFPQQPPLQVVCRVCVSVVHDDHSVNSVVQWDEDECDDPRDGDDLARTFYWDGGDPVTDGHHHDDNSVVD

Sequence (106 aa):
MKKIILFGALFLVFSGWADQTNAKTILNAPYIQQMPQLPRGCEVTSLAMLLQHAGVKVDKMTLAEQVKKVPFRQNGLYGNPYEGFVGNMYTFTQSGYGVYYPPFMN

Organism: NCBI:txid665952

Solvent-accessible surface area (backbone atoms only — not comparable to full-atom values): 6625 Å² total; per-residue (Å²): 136,85,82,90,82,95,82,84,81,79,77,84,79,66,73,86,69,66,77,78,70,80,73,82,80,80,79,87,46,62,90,67,75,41,67,85,67,24,73,48,26,63,65,37,26,52,48,23,24,53,38,42,54,72,72,42,94,60,49,39,65,60,42,58,66,68,46,44,71,34,55,44,61,56,97,94,39,70,40,56,31,67,72,6,30,17,35,40,42,61,44,85,92,45,65,47,78,39,56,49,71,63,46,74,77,118

Nearest PDB structures (foldseek):
  3erv-assembly1_A  TM=9.736E-01  e=4.468E-10  Bacillus anthracis
  7s5j-assembly1_A  TM=6.271E-01  e=1.828E+00  Acetivibrio thermocellus ATCC 27405

Mean predicted aligned error: 10.17 Å

Radius of gyration: 25.56 Å; Cα contacts (8 Å, |Δi|>4): 136; chai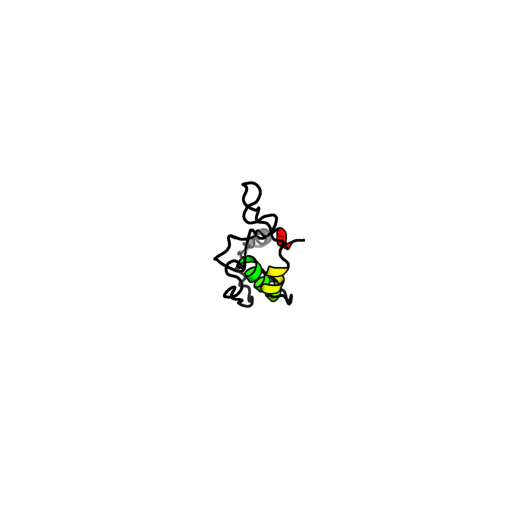ns: 1; bounding box: 86×44×42 Å